Protein AF-A0A7W1RNP6-F1 (afdb_monomer_lite)

Structure (mmCIF, N/CA/C/O backbone):
data_AF-A0A7W1RNP6-F1
#
_entry.id   AF-A0A7W1RNP6-F1
#
loop_
_atom_site.group_PDB
_atom_site.id
_atom_site.type_symbol
_atom_site.label_atom_id
_atom_site.label_alt_id
_atom_site.label_comp_id
_atom_site.label_asym_id
_atom_site.label_entity_id
_atom_site.label_seq_id
_atom_site.pdbx_PDB_ins_code
_atom_site.Cartn_x
_atom_site.Cartn_y
_atom_site.Cartn_z
_atom_site.occupancy
_atom_site.B_iso_or_equiv
_atom_site.auth_seq_id
_atom_site.auth_comp_id
_atom_site.auth_asym_id
_atom_site.auth_atom_id
_atom_site.pdbx_PDB_model_num
ATOM 1 N N . MET A 1 1 ? -17.454 -8.194 -21.788 1.00 37.84 1 MET A N 1
ATOM 2 C CA . MET A 1 1 ? -17.244 -7.402 -20.558 1.00 37.84 1 MET A CA 1
ATOM 3 C C . MET A 1 1 ? -16.081 -8.044 -19.816 1.00 37.84 1 MET A C 1
ATOM 5 O O . MET A 1 1 ? -16.272 -9.092 -19.221 1.00 37.84 1 MET A O 1
ATOM 9 N N . PHE A 1 2 ? -14.859 -7.528 -19.970 1.00 42.50 2 PHE A N 1
ATOM 10 C CA . PHE A 1 2 ? -13.684 -8.095 -19.300 1.00 42.50 2 PHE A CA 1
ATOM 11 C C . PHE A 1 2 ? -13.660 -7.569 -17.864 1.00 42.50 2 PHE A C 1
ATOM 13 O O . PHE A 1 2 ? -13.292 -6.420 -17.634 1.00 42.50 2 PHE A O 1
ATOM 20 N N . GLY A 1 3 ? -14.131 -8.372 -16.909 1.00 48.88 3 GLY A N 1
ATOM 21 C CA . GLY A 1 3 ? -13.908 -8.084 -15.497 1.00 48.88 3 GLY A CA 1
ATOM 22 C C . GLY A 1 3 ? -12.411 -8.178 -15.238 1.00 48.88 3 GLY A C 1
ATOM 23 O O . GLY A 1 3 ? -11.835 -9.251 -15.390 1.00 48.88 3 GLY A O 1
ATOM 24 N N . GLN A 1 4 ? -11.761 -7.062 -14.916 1.00 58.94 4 GLN A N 1
ATOM 25 C CA . GLN A 1 4 ? -10.407 -7.126 -14.381 1.00 58.94 4 GLN A CA 1
ATOM 26 C C . GLN A 1 4 ? -10.512 -7.803 -13.012 1.00 58.94 4 GLN A C 1
ATOM 28 O O . GLN A 1 4 ? -11.094 -7.243 -12.085 1.00 58.94 4 GLN A O 1
ATOM 33 N N . TYR A 1 5 ? -10.046 -9.049 -12.923 1.00 60.84 5 TYR A N 1
ATOM 34 C CA . TYR A 1 5 ? -9.982 -9.785 -11.667 1.00 60.84 5 TYR A CA 1
ATOM 35 C C . TYR A 1 5 ? -8.860 -9.176 -10.830 1.00 60.84 5 TYR A C 1
ATOM 37 O O . TYR A 1 5 ? -7.705 -9.553 -10.988 1.00 60.84 5 TYR A O 1
ATOM 45 N N . TYR A 1 6 ? -9.199 -8.210 -9.980 1.00 68.69 6 TYR A N 1
ATOM 46 C CA . TYR A 1 6 ? -8.304 -7.800 -8.908 1.00 68.69 6 TYR A CA 1
ATOM 47 C C . TYR A 1 6 ? -8.307 -8.900 -7.845 1.00 68.69 6 TYR A C 1
ATOM 49 O O . TYR A 1 6 ? -9.360 -9.296 -7.340 1.00 68.69 6 TYR A O 1
ATOM 57 N N . SER A 1 7 ? -7.129 -9.412 -7.534 1.00 82.00 7 SER A N 1
ATOM 58 C CA . SER A 1 7 ? -6.870 -10.317 -6.426 1.00 82.00 7 SER A CA 1
ATOM 59 C C . SER A 1 7 ? -6.559 -9.517 -5.159 1.00 82.00 7 SER A C 1
ATOM 61 O O . SER A 1 7 ? -5.985 -8.430 -5.204 1.00 82.00 7 SER A O 1
ATOM 63 N N . GLY A 1 8 ? -7.003 -10.024 -4.009 1.00 88.06 8 GLY A N 1
ATOM 64 C CA . GLY A 1 8 ? -6.734 -9.403 -2.716 1.00 88.06 8 GLY A CA 1
ATOM 65 C C . GLY A 1 8 ? -5.469 -9.976 -2.088 1.00 88.06 8 GLY A C 1
ATOM 66 O O . GLY A 1 8 ? -5.385 -11.187 -1.889 1.00 88.06 8 GLY A O 1
ATOM 67 N N . HIS A 1 9 ? -4.520 -9.116 -1.725 1.00 91.38 9 HIS A N 1
ATOM 68 C CA . HIS A 1 9 ? -3.343 -9.474 -0.945 1.00 91.38 9 HIS A CA 1
ATOM 69 C C . HIS A 1 9 ? -3.438 -8.879 0.471 1.00 91.38 9 HIS A C 1
ATOM 71 O O . HIS A 1 9 ? -3.406 -7.653 0.621 1.00 91.38 9 HIS A O 1
ATOM 77 N N . PRO A 1 10 ? -3.585 -9.700 1.527 1.00 93.50 10 PRO A N 1
ATOM 78 C CA . PRO A 1 10 ? -3.621 -9.201 2.895 1.00 93.50 10 PRO A CA 1
ATOM 79 C C . PRO A 1 10 ? -2.241 -8.687 3.316 1.00 93.50 10 PRO A C 1
ATOM 81 O O . PRO A 1 10 ? -1.238 -9.377 3.172 1.00 93.50 10 PRO A O 1
ATOM 84 N N . MET A 1 11 ? -2.202 -7.486 3.883 1.00 94.94 11 MET A N 1
ATOM 85 C CA . MET A 1 11 ? -0.994 -6.845 4.390 1.00 94.94 11 MET A CA 1
ATOM 86 C C . MET A 1 11 ? -1.160 -6.503 5.870 1.00 94.94 11 MET A C 1
ATOM 88 O O . MET A 1 11 ? -2.149 -5.894 6.290 1.00 94.94 11 MET A O 1
ATOM 92 N N . VAL A 1 12 ? -0.168 -6.890 6.667 1.00 94.75 12 VAL A N 1
ATOM 93 C CA . VAL A 1 12 ? -0.117 -6.610 8.107 1.00 94.75 12 VAL A CA 1
ATOM 94 C C . VAL A 1 12 ? 0.480 -5.229 8.384 1.00 94.75 12 VAL A C 1
ATOM 96 O O . VAL A 1 12 ? 1.061 -4.599 7.498 1.00 94.75 12 VAL A O 1
ATOM 99 N N . ALA A 1 13 ? 0.351 -4.761 9.626 1.00 92.94 13 ALA A N 1
ATOM 100 C CA . ALA A 1 13 ? 0.855 -3.456 10.034 1.00 92.94 13 ALA A CA 1
ATOM 101 C C . ALA A 1 13 ? 2.350 -3.285 9.728 1.00 92.94 13 ALA A C 1
ATOM 103 O O . ALA A 1 13 ? 3.157 -4.149 10.069 1.00 92.94 13 ALA A O 1
ATOM 104 N N . ASN A 1 14 ? 2.707 -2.144 9.131 1.00 90.31 14 ASN A N 1
ATOM 105 C CA . ASN A 1 14 ? 4.087 -1.759 8.806 1.00 90.31 14 ASN A CA 1
ATOM 106 C C . ASN A 1 14 ? 4.836 -2.755 7.893 1.00 90.31 14 ASN A C 1
ATOM 108 O O . ASN A 1 14 ? 6.056 -2.892 7.986 1.00 90.31 14 ASN A O 1
ATOM 112 N N . SER A 1 15 ? 4.105 -3.484 7.046 1.00 94.62 15 SER A N 1
ATOM 113 C CA . SER A 1 15 ? 4.684 -4.428 6.086 1.00 94.62 15 SER A CA 1
ATOM 114 C C . SER A 1 15 ? 4.950 -3.789 4.726 1.00 94.62 15 SER A C 1
ATOM 116 O O . SER A 1 15 ? 4.394 -2.742 4.390 1.00 94.62 15 SER A O 1
ATOM 118 N N . ALA A 1 16 ? 5.788 -4.455 3.937 1.00 93.38 16 ALA A N 1
ATOM 119 C CA . ALA A 1 16 ? 5.984 -4.158 2.529 1.00 93.38 16 ALA A CA 1
ATOM 120 C C . ALA A 1 16 ? 5.604 -5.377 1.681 1.00 93.38 16 ALA A C 1
ATOM 122 O O . ALA A 1 16 ? 5.778 -6.518 2.116 1.00 93.38 16 ALA A O 1
ATOM 123 N N . TYR A 1 17 ? 5.086 -5.132 0.483 1.00 92.0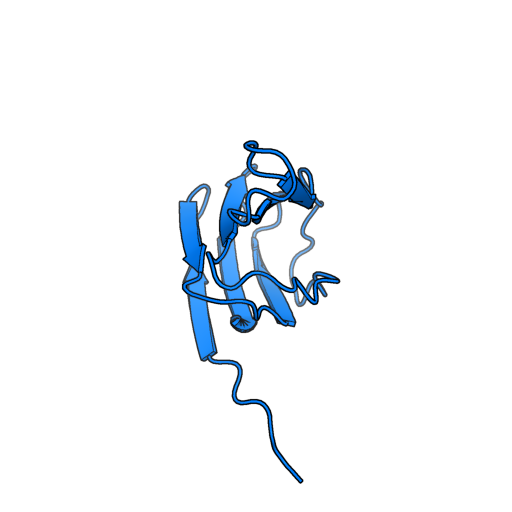0 17 TYR A N 1
ATOM 124 C CA . TYR A 1 17 ? 4.748 -6.159 -0.491 1.00 92.00 17 TYR A CA 1
ATOM 125 C C . TYR A 1 17 ? 5.165 -5.726 -1.893 1.00 92.00 17 TYR A C 1
ATOM 127 O O . TYR A 1 17 ? 4.874 -4.605 -2.309 1.00 92.00 17 TYR A O 1
ATOM 135 N N . HIS A 1 18 ? 5.801 -6.644 -2.617 1.00 89.81 18 HIS A N 1
ATOM 136 C CA . HIS A 1 18 ? 6.192 -6.443 -4.004 1.00 89.81 18 HIS A CA 1
ATOM 137 C C . HIS A 1 18 ? 5.089 -6.926 -4.951 1.00 89.81 18 HIS A C 1
ATOM 139 O O . HIS A 1 18 ? 4.732 -8.108 -4.953 1.00 89.81 18 HIS A O 1
ATOM 145 N N . ILE A 1 19 ? 4.577 -6.024 -5.785 1.00 85.19 19 ILE A N 1
ATOM 146 C CA . ILE A 1 19 ? 3.635 -6.334 -6.859 1.00 85.19 19 ILE A CA 1
ATOM 147 C C . ILE A 1 19 ? 4.434 -6.681 -8.114 1.00 85.19 19 ILE A C 1
ATOM 149 O O . ILE A 1 19 ? 5.067 -5.813 -8.712 1.00 85.19 19 ILE A O 1
ATOM 153 N N . ALA A 1 20 ? 4.328 -7.930 -8.569 1.00 77.12 20 ALA A N 1
ATOM 154 C CA . ALA A 1 20 ? 4.871 -8.357 -9.855 1.00 77.12 20 ALA A CA 1
ATOM 155 C C . ALA A 1 20 ? 3.940 -7.913 -11.005 1.00 77.12 20 ALA A C 1
ATOM 157 O O . ALA A 1 20 ? 3.133 -8.696 -11.512 1.00 77.12 20 ALA A O 1
ATOM 158 N N . GLY A 1 21 ? 4.012 -6.634 -11.386 1.00 71.56 21 GLY A N 1
ATOM 159 C CA . GLY A 1 21 ? 3.320 -6.076 -12.551 1.00 71.56 21 GLY A CA 1
ATOM 160 C C . GLY A 1 21 ? 2.704 -4.690 -12.341 1.00 71.56 21 GLY A C 1
ATOM 161 O O . GLY A 1 21 ? 2.836 -4.061 -11.299 1.00 71.56 21 GLY A O 1
ATOM 162 N N . SER A 1 22 ? 1.985 -4.226 -13.360 1.00 68.25 22 SER A N 1
ATOM 163 C CA . SER A 1 22 ? 1.520 -2.839 -13.522 1.00 68.25 22 SER A CA 1
ATOM 164 C C . SER A 1 22 ? 0.185 -2.496 -12.847 1.00 68.25 22 SER A C 1
ATOM 166 O O . SER A 1 22 ? -0.393 -1.443 -13.125 1.00 68.25 22 SER A O 1
ATOM 168 N N . ARG A 1 23 ? -0.382 -3.384 -12.022 1.00 72.88 23 ARG A N 1
ATOM 169 C CA . ARG A 1 23 ? -1.802 -3.292 -11.642 1.00 72.88 23 ARG A CA 1
ATOM 170 C C . ARG A 1 23 ? -1.981 -3.211 -10.137 1.00 72.88 23 ARG A C 1
ATOM 172 O O . ARG A 1 23 ? -1.664 -4.152 -9.423 1.00 72.88 23 ARG A O 1
ATOM 179 N N . MET A 1 24 ? -2.572 -2.110 -9.684 1.00 78.88 24 MET A N 1
ATOM 180 C CA . MET A 1 24 ? -3.261 -2.040 -8.401 1.00 78.88 24 MET A CA 1
ATOM 181 C C . MET A 1 24 ? -4.529 -1.199 -8.540 1.00 78.88 24 MET A C 1
ATOM 183 O O . MET A 1 24 ? -4.563 -0.226 -9.292 1.00 78.88 24 MET A O 1
ATOM 187 N N . SER A 1 25 ? -5.593 -1.564 -7.828 1.00 80.56 25 SER A N 1
ATOM 188 C CA . SER A 1 25 ? -6.848 -0.797 -7.820 1.00 80.56 25 SER A CA 1
ATOM 189 C C . SER A 1 25 ? -6.981 0.122 -6.608 1.00 80.56 25 SER A C 1
AT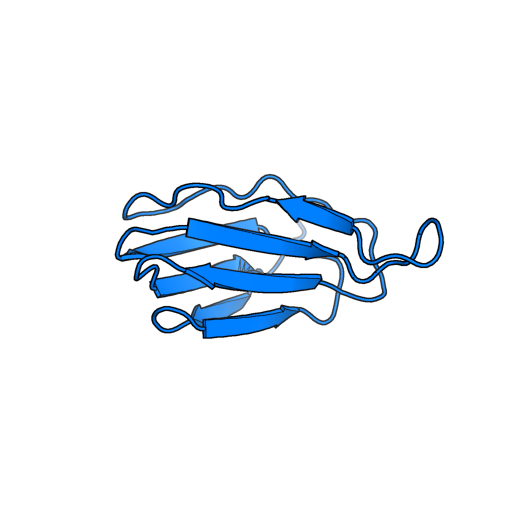OM 191 O O . SER A 1 25 ? -7.740 1.095 -6.655 1.00 80.56 25 SER A O 1
ATOM 193 N N . GLY A 1 26 ? -6.343 -0.225 -5.492 1.00 87.69 26 GLY A N 1
ATOM 194 C CA . GLY A 1 26 ? -6.560 0.446 -4.216 1.00 87.69 26 GLY A CA 1
ATOM 195 C C . GLY A 1 26 ? -6.190 -0.414 -3.017 1.00 87.69 26 GLY A C 1
ATOM 196 O O . GLY A 1 26 ? -5.676 -1.523 -3.159 1.00 87.69 26 GLY A O 1
ATOM 197 N N . PHE A 1 27 ? -6.481 0.116 -1.833 1.00 91.31 27 PHE A N 1
ATOM 198 C CA . PHE A 1 27 ? -6.200 -0.536 -0.561 1.00 91.31 27 PHE A CA 1
ATOM 199 C C . PHE A 1 27 ? -7.410 -0.435 0.369 1.00 91.31 27 PHE A C 1
ATOM 201 O O . PHE A 1 27 ? -7.911 0.654 0.656 1.00 91.31 27 PHE A O 1
ATOM 208 N N . LEU A 1 28 ? -7.889 -1.581 0.843 1.00 93.31 28 LEU A N 1
ATOM 209 C CA . LEU A 1 28 ? -8.927 -1.677 1.860 1.00 93.31 28 LEU A CA 1
ATOM 210 C C . LEU A 1 28 ? -8.262 -1.685 3.237 1.00 93.31 28 LEU A C 1
ATOM 212 O O . LEU A 1 28 ? -7.825 -2.734 3.706 1.00 93.31 28 LEU A O 1
ATOM 216 N N . ALA A 1 29 ? -8.174 -0.522 3.875 1.00 93.62 29 ALA A N 1
ATOM 217 C CA . ALA A 1 29 ? -7.537 -0.386 5.175 1.00 93.62 29 ALA A CA 1
ATOM 218 C C . ALA A 1 29 ? -8.478 -0.845 6.295 1.00 93.62 29 ALA A C 1
ATOM 220 O O . ALA A 1 29 ? -9.588 -0.332 6.441 1.00 93.62 29 ALA A O 1
ATOM 221 N N . THR A 1 30 ? -8.015 -1.781 7.119 1.00 94.81 30 THR A N 1
ATOM 222 C CA . THR A 1 30 ? -8.657 -2.145 8.391 1.00 94.81 30 THR A CA 1
ATOM 223 C C . THR A 1 30 ? -8.131 -1.294 9.543 1.00 94.81 30 THR A C 1
ATOM 225 O O . THR A 1 30 ? -8.830 -1.106 10.534 1.00 94.81 30 THR A O 1
ATOM 228 N N . VAL A 1 31 ? -6.911 -0.764 9.411 1.00 95.12 31 VAL A N 1
ATOM 229 C CA . VAL A 1 31 ? -6.281 0.156 10.366 1.00 95.12 31 VAL A CA 1
ATOM 230 C C . VAL A 1 31 ? -5.732 1.353 9.597 1.00 95.12 31 VAL A C 1
ATOM 232 O O . VAL A 1 31 ? -5.136 1.185 8.532 1.00 95.12 31 VAL A O 1
ATOM 235 N N . ALA A 1 32 ? -5.960 2.555 10.126 1.00 94.44 32 ALA A N 1
ATOM 236 C CA . ALA A 1 32 ? -5.451 3.791 9.546 1.00 94.44 32 ALA A CA 1
ATOM 237 C C . ALA A 1 32 ? -3.919 3.880 9.650 1.00 94.44 32 ALA A C 1
ATOM 239 O O . ALA A 1 32 ? -3.298 3.246 10.499 1.00 94.44 32 ALA A O 1
ATOM 240 N N . GLY A 1 33 ? -3.319 4.694 8.790 1.00 94.31 33 GLY A N 1
ATOM 241 C CA . GLY A 1 33 ? -1.877 4.924 8.764 1.00 94.31 33 GLY A CA 1
ATOM 242 C C . GLY A 1 33 ? -1.486 5.557 7.440 1.00 94.31 33 GLY A C 1
ATOM 243 O O . GLY A 1 33 ? -2.205 6.423 6.945 1.00 94.31 33 GLY A O 1
ATOM 244 N N . THR A 1 34 ? -0.381 5.123 6.845 1.00 94.94 34 THR A N 1
ATOM 245 C CA . THR A 1 34 ? 0.055 5.608 5.534 1.00 94.94 34 THR A CA 1
ATOM 246 C C . THR A 1 34 ? 0.452 4.471 4.607 1.00 94.94 34 THR A C 1
ATOM 248 O O . THR A 1 34 ? 0.838 3.388 5.050 1.00 94.94 34 THR A O 1
ATOM 251 N N . ILE A 1 35 ? 0.356 4.738 3.307 1.00 92.44 35 ILE A N 1
ATOM 252 C CA . ILE A 1 35 ? 0.874 3.880 2.247 1.00 92.44 35 ILE A CA 1
ATOM 253 C C . ILE A 1 35 ? 1.842 4.669 1.372 1.00 92.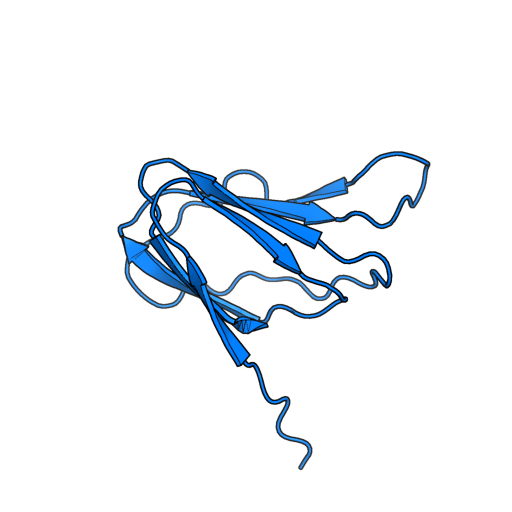44 35 ILE A C 1
ATOM 255 O O . ILE A 1 35 ? 1.562 5.797 0.967 1.00 92.44 35 ILE A O 1
ATOM 259 N N . THR A 1 36 ? 2.975 4.063 1.068 1.00 91.94 36 THR A N 1
ATOM 260 C CA . THR A 1 36 ? 3.927 4.534 0.068 1.00 91.94 36 THR A CA 1
ATOM 261 C C . THR A 1 36 ? 3.970 3.489 -1.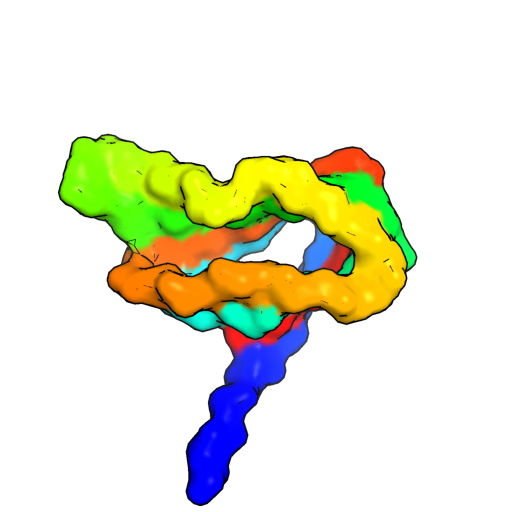028 1.00 91.94 36 THR A C 1
ATOM 263 O O . THR A 1 36 ? 3.983 2.294 -0.741 1.00 91.94 36 THR A O 1
ATOM 266 N N . VAL A 1 37 ? 3.965 3.930 -2.278 1.00 88.25 37 VAL A N 1
ATOM 267 C CA . VAL A 1 37 ? 4.179 3.045 -3.416 1.00 88.25 37 VAL A CA 1
ATOM 268 C C . VAL A 1 37 ? 5.367 3.570 -4.198 1.00 88.25 37 VAL A C 1
ATOM 270 O O . VAL A 1 37 ? 5.445 4.769 -4.484 1.00 88.25 37 VAL A O 1
ATOM 273 N N . THR A 1 38 ? 6.276 2.665 -4.525 1.00 87.12 38 THR A N 1
ATOM 274 C CA . THR A 1 38 ? 7.508 2.938 -5.257 1.00 87.12 38 THR A CA 1
ATOM 275 C C . THR A 1 38 ? 7.507 2.090 -6.520 1.00 87.12 38 THR A C 1
ATOM 277 O O . THR A 1 38 ? 7.377 0.874 -6.438 1.00 87.12 38 THR A O 1
ATOM 280 N N . ASP A 1 39 ? 7.620 2.725 -7.683 1.00 81.81 39 ASP A N 1
ATOM 281 C CA . ASP A 1 39 ? 7.719 2.066 -8.984 1.00 81.81 39 ASP A CA 1
ATOM 282 C C . ASP A 1 39 ? 9.159 1.610 -9.190 1.00 81.81 39 ASP A C 1
ATOM 284 O O . ASP A 1 39 ? 10.101 2.343 -8.877 1.00 81.81 39 ASP A O 1
ATOM 288 N N . HIS A 1 40 ? 9.323 0.399 -9.706 1.00 77.94 40 HIS A N 1
ATOM 289 C CA . HIS A 1 40 ? 10.623 -0.176 -10.015 1.00 77.94 40 HIS A CA 1
ATOM 290 C C . HIS A 1 40 ? 10.988 -0.024 -11.494 1.00 77.94 40 HIS A C 1
ATOM 292 O O . HIS A 1 40 ? 12.056 -0.486 -11.887 1.00 77.94 40 HIS A O 1
ATOM 298 N N . GLU A 1 41 ? 10.153 0.621 -12.316 1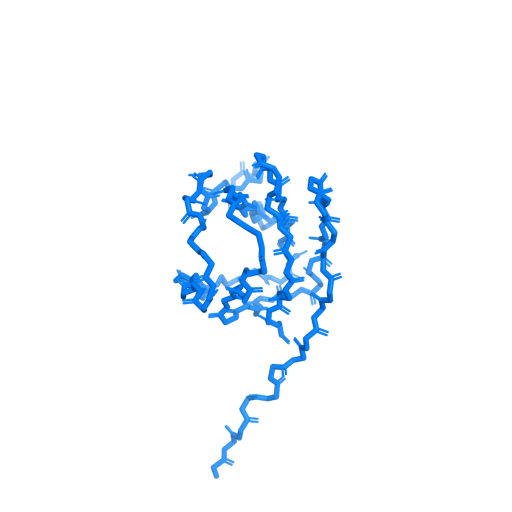.00 71.88 41 GLU A N 1
ATOM 299 C CA . GLU A 1 41 ? 10.526 0.968 -13.687 1.00 71.88 41 GLU A CA 1
ATOM 300 C C . GLU A 1 41 ? 11.572 2.097 -13.667 1.00 71.88 41 GLU A C 1
ATOM 302 O O . GLU A 1 41 ? 11.283 3.216 -13.227 1.00 71.88 41 GLU A O 1
ATOM 307 N N . PRO A 1 42 ? 12.804 1.846 -14.137 1.00 58.03 42 PRO A N 1
ATOM 308 C CA . PRO A 1 42 ? 13.831 2.864 -14.172 1.00 58.03 42 PRO A CA 1
ATOM 309 C C . PRO A 1 42 ? 13.603 3.729 -15.411 1.00 58.03 42 PRO A C 1
ATOM 311 O O . PRO A 1 42 ? 14.222 3.499 -16.446 1.00 58.03 42 PRO A O 1
ATOM 314 N N . THR A 1 43 ? 12.749 4.751 -15.333 1.00 57.81 43 THR A N 1
ATOM 315 C CA . THR A 1 43 ? 12.647 5.714 -16.445 1.00 57.81 43 THR A CA 1
ATOM 316 C C . THR A 1 43 ? 13.949 6.497 -16.648 1.00 57.81 43 THR A C 1
ATOM 318 O O . THR A 1 43 ? 14.209 6.907 -17.768 1.00 57.81 43 THR A O 1
ATOM 321 N N . ASP A 1 44 ? 14.794 6.617 -15.610 1.00 53.75 44 ASP A N 1
ATOM 322 C CA . ASP A 1 44 ? 16.127 7.258 -15.653 1.00 53.75 44 ASP A CA 1
ATOM 323 C C . ASP A 1 44 ? 17.142 6.621 -14.665 1.00 53.75 44 ASP A C 1
ATOM 325 O O . ASP A 1 44 ? 18.021 7.282 -14.112 1.00 53.75 44 ASP A O 1
ATOM 329 N N . GLY A 1 45 ? 17.024 5.316 -14.384 1.00 51.69 45 GLY A N 1
ATOM 330 C CA . GLY A 1 45 ? 17.942 4.616 -13.465 1.00 51.69 45 GLY A CA 1
ATOM 331 C C . GLY A 1 45 ? 17.678 4.849 -11.970 1.00 51.69 45 GLY A C 1
ATOM 332 O O . GLY A 1 45 ? 18.551 4.584 -11.146 1.00 51.69 45 GLY A O 1
ATOM 333 N N . SER A 1 46 ? 16.488 5.333 -11.601 1.00 55.25 46 SER A N 1
ATOM 334 C CA . SER A 1 46 ? 16.024 5.453 -10.211 1.00 55.25 46 SER A CA 1
ATOM 335 C C . SER A 1 46 ? 14.580 4.969 -10.080 1.00 55.25 46 SER A C 1
ATOM 337 O O . SER A 1 46 ? 13.755 5.284 -10.933 1.00 55.25 46 SER A O 1
ATOM 339 N N . ASN A 1 47 ? 14.281 4.238 -9.002 1.00 65.81 47 ASN A N 1
ATOM 340 C CA . ASN A 1 47 ? 12.917 3.845 -8.640 1.00 65.81 47 ASN A CA 1
ATOM 341 C C . ASN A 1 47 ? 12.096 5.108 -8.319 1.00 65.81 47 ASN A C 1
ATOM 343 O O . ASN A 1 47 ? 12.502 5.911 -7.473 1.00 65.81 47 ASN A O 1
ATOM 347 N N . ALA A 1 48 ? 10.957 5.307 -8.983 1.00 76.44 48 ALA A N 1
ATOM 348 C CA . ALA A 1 48 ? 10.139 6.505 -8.811 1.00 76.44 48 ALA A CA 1
ATOM 349 C C . ALA A 1 48 ? 9.116 6.313 -7.683 1.00 76.44 48 ALA A C 1
ATOM 351 O O . ALA A 1 48 ? 8.290 5.407 -7.729 1.00 76.44 48 ALA A O 1
ATOM 352 N N . ILE A 1 49 ? 9.111 7.184 -6.670 1.00 77.69 49 ILE A N 1
ATOM 353 C CA . ILE A 1 49 ? 8.017 7.201 -5.687 1.00 77.69 49 ILE A CA 1
ATOM 354 C C . ILE A 1 49 ? 6.780 7.794 -6.365 1.00 77.69 49 ILE A C 1
ATOM 356 O O . ILE A 1 49 ? 6.722 8.985 -6.662 1.00 77.69 49 ILE A O 1
ATOM 360 N N . ILE A 1 50 ? 5.786 6.945 -6.589 1.00 81.56 50 ILE A N 1
ATOM 361 C CA . ILE A 1 50 ? 4.527 7.257 -7.283 1.00 81.56 50 ILE A CA 1
ATOM 362 C C . ILE A 1 50 ? 3.408 7.605 -6.301 1.00 81.56 50 ILE A C 1
ATOM 364 O O . ILE A 1 50 ? 2.514 8.384 -6.625 1.00 81.56 50 ILE A O 1
ATOM 368 N N . VAL A 1 51 ? 3.487 7.091 -5.071 1.00 85.38 51 VAL A N 1
ATOM 369 C CA . VAL A 1 51 ? 2.687 7.568 -3.941 1.00 85.38 51 VAL A CA 1
ATOM 370 C C . VAL A 1 51 ? 3.584 7.733 -2.736 1.00 85.38 51 VAL A C 1
ATOM 372 O O . VAL A 1 51 ? 4.218 6.781 -2.297 1.00 85.38 51 VAL A O 1
ATOM 375 N N . ASN A 1 52 ? 3.602 8.937 -2.175 1.00 89.38 52 ASN A N 1
ATOM 376 C CA . ASN A 1 52 ? 4.423 9.259 -1.021 1.00 89.38 52 ASN A CA 1
ATOM 377 C C . ASN A 1 52 ? 3.558 9.408 0.235 1.00 89.38 52 ASN A C 1
ATOM 379 O O . ASN A 1 52 ? 2.854 10.409 0.370 1.00 89.38 52 ASN A O 1
ATOM 383 N N . ALA A 1 53 ? 3.627 8.423 1.136 1.00 90.56 53 ALA A N 1
ATOM 384 C CA . ALA A 1 53 ? 3.000 8.444 2.458 1.00 90.56 53 ALA A CA 1
ATOM 385 C C . ALA A 1 53 ? 1.530 8.916 2.460 1.00 90.56 53 ALA A C 1
ATOM 387 O O . ALA A 1 53 ? 1.121 9.704 3.315 1.00 90.56 53 ALA A O 1
ATOM 388 N N . LEU A 1 54 ? 0.727 8.427 1.510 1.00 91.44 54 LEU A N 1
ATOM 389 C CA . LEU A 1 54 ? -0.693 8.755 1.413 1.00 91.44 54 LEU A CA 1
ATOM 390 C C . LEU A 1 54 ? -1.410 8.298 2.690 1.00 91.44 54 LEU A C 1
ATOM 392 O O . LEU A 1 54 ? -1.346 7.109 3.016 1.00 91.44 54 LEU A O 1
ATOM 396 N N . PRO A 1 55 ? -2.111 9.197 3.400 1.00 92.94 55 PRO A N 1
ATOM 397 C CA . PRO A 1 55 ? -2.909 8.816 4.552 1.00 92.94 55 PRO A CA 1
ATOM 398 C C . PRO A 1 55 ? -4.015 7.839 4.155 1.00 92.94 55 PRO A C 1
ATOM 400 O O . PRO A 1 55 ? -4.793 8.098 3.237 1.00 92.94 55 PRO A O 1
ATOM 403 N N . LEU A 1 56 ? -4.092 6.726 4.876 1.00 91.62 56 LEU A N 1
ATOM 404 C CA . LEU A 1 56 ? -5.155 5.742 4.760 1.00 91.62 56 LEU A CA 1
ATOM 405 C C . LEU A 1 56 ? -6.164 5.956 5.885 1.00 91.62 56 LEU A C 1
ATOM 407 O O . LEU A 1 56 ? -5.813 5.876 7.064 1.00 91.62 56 LEU A O 1
ATOM 411 N N . ALA A 1 57 ? -7.424 6.181 5.520 1.00 92.81 57 ALA A N 1
ATOM 412 C CA . ALA A 1 57 ? -8.544 6.093 6.451 1.00 92.81 57 ALA A CA 1
ATOM 413 C C . ALA A 1 57 ? -9.075 4.655 6.482 1.00 92.81 57 ALA A C 1
ATOM 415 O O . ALA A 1 57 ? -8.934 3.924 5.506 1.00 92.81 57 ALA A O 1
ATOM 416 N N . VAL A 1 58 ? -9.715 4.234 7.573 1.00 92.81 58 VAL A N 1
ATOM 417 C CA . VAL A 1 58 ? -10.376 2.918 7.608 1.00 92.81 58 VAL A CA 1
ATOM 418 C C . VAL A 1 58 ? -11.439 2.849 6.508 1.00 92.81 58 VAL A C 1
ATOM 420 O O . VAL A 1 58 ? -12.248 3.764 6.360 1.00 92.81 58 VAL A O 1
ATOM 423 N N . GLY A 1 59 ? -11.435 1.758 5.744 1.00 91.31 59 GLY A N 1
ATOM 424 C CA . GLY A 1 59 ? -12.290 1.566 4.577 1.00 91.31 59 GLY A CA 1
ATOM 425 C C . GLY A 1 59 ? -11.512 1.531 3.263 1.00 91.31 59 GLY A C 1
ATOM 426 O O . GLY A 1 59 ? -10.296 1.329 3.224 1.00 91.31 59 GLY A O 1
ATOM 427 N N . PHE A 1 60 ? -12.241 1.647 2.153 1.00 89.31 60 PHE A N 1
ATOM 428 C CA . PHE A 1 60 ? -11.643 1.578 0.826 1.00 89.31 60 PHE A CA 1
ATOM 429 C C . PHE A 1 60 ? -10.979 2.906 0.463 1.00 89.31 60 PHE A C 1
ATOM 431 O O . PHE A 1 60 ? -11.652 3.917 0.268 1.00 89.31 60 PHE A O 1
ATOM 438 N N . ASN A 1 61 ? -9.657 2.879 0.323 1.00 88.88 61 ASN A N 1
ATOM 439 C CA . ASN A 1 61 ? -8.878 3.995 -0.184 1.00 88.88 61 ASN A CA 1
ATOM 440 C C . ASN A 1 61 ? -8.550 3.706 -1.642 1.00 88.88 61 ASN A C 1
ATOM 442 O O . ASN A 1 61 ? -7.833 2.752 -1.971 1.00 88.88 61 ASN A O 1
ATOM 446 N N . ARG A 1 62 ? -9.086 4.539 -2.533 1.00 83.94 62 ARG A N 1
ATOM 447 C CA . ARG A 1 62 ? -8.731 4.472 -3.943 1.00 83.94 62 ARG A CA 1
ATOM 448 C C . ARG A 1 62 ? -7.316 5.003 -4.097 1.00 83.94 62 ARG A C 1
ATOM 450 O O . ARG A 1 62 ? -7.068 6.180 -3.853 1.00 83.94 62 ARG A O 1
ATOM 457 N N . ILE A 1 63 ? -6.413 4.135 -4.526 1.00 78.00 63 ILE A N 1
ATOM 458 C CA . ILE A 1 63 ? -5.044 4.521 -4.831 1.00 78.00 63 ILE A CA 1
ATOM 459 C C . ILE A 1 63 ? -4.986 4.764 -6.345 1.00 78.00 63 ILE A C 1
ATOM 461 O O . ILE A 1 63 ? -5.294 3.857 -7.119 1.00 78.00 63 ILE A O 1
ATOM 465 N N . PRO A 1 64 ? -4.719 6.000 -6.788 1.00 64.69 64 PRO A N 1
ATOM 466 C CA . PRO A 1 64 ? -4.946 6.398 -8.171 1.00 64.69 64 PRO A CA 1
ATOM 467 C C . PRO A 1 64 ? -3.787 5.965 -9.064 1.00 64.69 64 PRO A C 1
ATOM 469 O O . PRO A 1 64 ? -2.940 6.795 -9.339 1.00 64.69 64 PRO A O 1
ATOM 472 N N . LEU A 1 65 ? -3.682 4.705 -9.493 1.00 62.38 65 LEU A N 1
ATOM 473 C CA . LEU A 1 65 ? -2.407 4.270 -10.066 1.00 62.38 65 LEU A CA 1
ATOM 474 C C . LEU A 1 65 ? -2.509 3.223 -11.191 1.00 62.38 65 LEU A C 1
ATOM 476 O O . LEU A 1 65 ? -2.446 2.015 -10.981 1.00 62.38 65 LEU A O 1
ATOM 480 N N . LEU A 1 66 ? -2.618 3.727 -12.422 1.00 54.72 66 LEU A N 1
ATOM 481 C CA . LEU A 1 66 ? -2.148 3.022 -13.614 1.00 54.72 66 LEU A CA 1
ATOM 482 C C . LEU A 1 66 ? -0.642 3.287 -13.722 1.00 54.72 66 LEU A C 1
ATOM 484 O O . LEU A 1 66 ? -0.248 4.349 -14.197 1.00 54.72 66 LEU A O 1
ATOM 488 N N . PHE A 1 67 ? 0.193 2.356 -13.273 1.00 62.62 67 PHE A N 1
ATOM 489 C CA . PHE A 1 67 ? 1.625 2.399 -13.578 1.00 62.62 67 PHE A CA 1
ATOM 490 C C . PHE A 1 67 ? 1.849 1.643 -14.872 1.00 62.62 67 PHE A C 1
ATOM 492 O O . PHE A 1 67 ? 1.384 0.515 -15.012 1.00 62.62 67 PHE A O 1
ATOM 499 N N . GLN A 1 68 ? 2.584 2.212 -15.817 1.00 54.94 68 GLN A N 1
ATOM 500 C CA . GLN A 1 68 ? 2.987 1.493 -17.028 1.00 54.94 68 GLN A CA 1
ATOM 501 C C . GLN A 1 68 ? 4.290 0.716 -16.793 1.00 54.94 68 GLN A C 1
ATOM 503 O O . GLN A 1 68 ? 5.170 0.719 -17.642 1.00 54.94 68 GLN A O 1
ATOM 508 N N . SER A 1 69 ? 4.415 0.074 -15.630 1.00 61.28 69 SER A N 1
ATOM 509 C CA . SER A 1 69 ? 5.634 -0.612 -15.203 1.00 61.28 69 SER A CA 1
ATOM 510 C C . SER A 1 69 ? 5.530 -2.110 -15.440 1.00 61.28 69 SER A C 1
ATOM 512 O O . SER A 1 69 ? 4.633 -2.784 -14.922 1.00 61.28 69 SER A O 1
ATOM 514 N N . THR A 1 70 ? 6.445 -2.646 -16.241 1.00 66.31 70 THR A N 1
ATOM 515 C CA . THR A 1 70 ? 6.631 -4.100 -16.356 1.00 66.31 70 THR A CA 1
ATOM 516 C C . THR A 1 70 ? 7.487 -4.652 -15.221 1.00 66.31 70 THR A C 1
ATOM 518 O O . THR A 1 70 ? 7.394 -5.844 -14.929 1.00 66.31 70 THR A O 1
ATOM 521 N N . ALA A 1 71 ? 8.276 -3.792 -14.568 1.00 75.81 71 ALA A N 1
ATOM 522 C CA . ALA A 1 71 ? 9.145 -4.138 -13.448 1.00 75.81 71 ALA A CA 1
ATOM 523 C C . ALA A 1 71 ? 8.399 -4.316 -12.112 1.00 75.81 71 ALA A C 1
ATOM 525 O O . ALA A 1 71 ? 8.914 -4.978 -11.211 1.00 75.81 71 ALA A O 1
ATOM 526 N N . GLY A 1 72 ? 7.183 -3.775 -11.991 1.00 81.56 72 GLY A N 1
ATOM 527 C CA . GLY A 1 72 ? 6.370 -3.877 -10.782 1.00 81.56 72 GLY A CA 1
ATOM 528 C C . GLY A 1 72 ? 6.561 -2.709 -9.817 1.00 81.56 72 GLY A C 1
ATOM 529 O O . GLY A 1 72 ? 7.183 -1.701 -10.148 1.00 81.56 72 GLY A O 1
ATOM 530 N N . ALA A 1 73 ? 5.994 -2.835 -8.618 1.00 85.56 73 ALA A N 1
ATOM 531 C CA . ALA A 1 73 ? 6.038 -1.784 -7.605 1.00 85.56 73 ALA A CA 1
ATOM 532 C C . ALA A 1 73 ? 6.082 -2.357 -6.187 1.00 85.56 73 ALA A C 1
ATOM 534 O O . ALA A 1 73 ? 5.418 -3.352 -5.890 1.00 85.56 73 ALA A O 1
ATOM 535 N N . ASP A 1 74 ? 6.805 -1.685 -5.297 1.00 89.31 74 ASP A N 1
ATOM 536 C CA . ASP A 1 74 ? 6.798 -1.979 -3.869 1.00 89.31 74 ASP A CA 1
ATOM 537 C C . ASP A 1 74 ? 5.759 -1.109 -3.166 1.00 89.31 74 ASP A C 1
ATOM 539 O O . ASP A 1 74 ? 5.778 0.121 -3.246 1.00 89.31 74 ASP A O 1
ATOM 543 N N . VAL A 1 75 ? 4.846 -1.762 -2.451 1.00 90.62 75 VAL A N 1
ATOM 544 C CA . VAL A 1 75 ? 3.860 -1.124 -1.582 1.00 90.62 75 VAL A CA 1
ATOM 545 C C . VAL A 1 75 ? 4.331 -1.262 -0.149 1.00 90.62 75 VAL A C 1
ATOM 547 O O . VAL A 1 75 ? 4.469 -2.372 0.354 1.00 90.62 75 VAL A O 1
ATOM 550 N N . GLN A 1 76 ? 4.521 -0.142 0.531 1.00 94.38 76 GLN A N 1
ATOM 551 C CA . GLN A 1 76 ? 4.921 -0.097 1.927 1.00 94.38 76 GLN A CA 1
ATOM 552 C C . GLN A 1 76 ? 3.834 0.556 2.772 1.00 94.38 76 GLN A C 1
ATOM 554 O O . GLN A 1 76 ? 3.364 1.651 2.473 1.00 94.38 76 GLN A O 1
ATOM 559 N N . LEU A 1 77 ? 3.467 -0.105 3.863 1.00 94.31 77 LEU A N 1
ATOM 560 C CA . LEU A 1 77 ? 2.584 0.430 4.888 1.00 94.31 77 LEU A CA 1
ATOM 561 C C . LEU A 1 77 ? 3.407 1.004 6.040 1.00 94.31 77 LEU A C 1
ATOM 563 O O . LEU A 1 77 ? 4.464 0.479 6.390 1.00 94.31 77 LEU A O 1
ATOM 567 N N . ALA A 1 78 ? 2.910 2.071 6.655 1.00 94.62 78 ALA A N 1
ATOM 568 C CA . ALA A 1 78 ? 3.500 2.666 7.847 1.00 94.62 78 ALA A CA 1
ATOM 569 C C . ALA A 1 78 ? 2.424 3.288 8.750 1.00 94.62 78 ALA A C 1
ATOM 571 O O . ALA A 1 78 ? 1.234 3.311 8.425 1.00 94.62 78 ALA A O 1
ATOM 572 N N . GLY A 1 79 ? 2.834 3.750 9.935 1.00 91.69 79 GLY A N 1
ATOM 573 C CA . GLY A 1 79 ? 1.930 4.391 10.895 1.00 91.69 79 GLY A CA 1
ATOM 574 C C . GLY A 1 79 ? 0.847 3.459 11.446 1.00 91.69 79 GLY A C 1
ATOM 575 O O . GLY A 1 79 ? -0.190 3.943 11.884 1.00 91.69 79 GLY A O 1
ATOM 576 N N . GLY A 1 80 ? 1.067 2.138 11.403 1.00 89.56 80 GLY A N 1
ATOM 577 C CA . GLY A 1 80 ? 0.090 1.136 11.840 1.00 89.56 80 GLY A CA 1
ATOM 578 C C . GLY A 1 80 ? -0.906 0.685 10.768 1.00 89.56 80 GLY A C 1
ATOM 579 O O . GLY A 1 80 ? -1.746 -0.161 11.071 1.00 89.56 80 GLY A O 1
ATOM 580 N N . ALA A 1 81 ? -0.798 1.177 9.527 1.00 92.12 81 ALA A N 1
ATOM 581 C CA . ALA A 1 81 ? -1.692 0.777 8.443 1.00 92.12 81 ALA A CA 1
ATOM 582 C C . ALA A 1 81 ? -1.647 -0.735 8.187 1.00 92.12 81 ALA A C 1
ATOM 584 O O . ALA A 1 81 ? -0.574 -1.302 7.996 1.00 92.12 81 ALA A O 1
ATOM 585 N N . ALA A 1 82 ? -2.821 -1.365 8.135 1.00 94.12 82 ALA A N 1
ATOM 586 C CA . ALA A 1 82 ? -3.022 -2.778 7.817 1.00 94.12 82 ALA A CA 1
ATOM 587 C C . ALA A 1 82 ? -4.312 -2.934 7.005 1.00 94.12 82 ALA A C 1
ATOM 589 O O . ALA A 1 82 ? -5.213 -2.094 7.113 1.00 94.12 82 ALA A O 1
ATOM 590 N N . GLY A 1 83 ? -4.417 -3.982 6.189 1.00 94.31 83 GLY A N 1
ATOM 591 C CA . GLY A 1 83 ? -5.569 -4.140 5.308 1.00 94.31 83 GLY A CA 1
ATOM 592 C C . GLY A 1 83 ? -5.362 -5.118 4.163 1.00 94.31 83 GLY A C 1
ATOM 593 O O . GLY A 1 83 ? -4.569 -6.047 4.254 1.00 94.31 83 GLY A O 1
ATOM 594 N N . THR A 1 84 ? 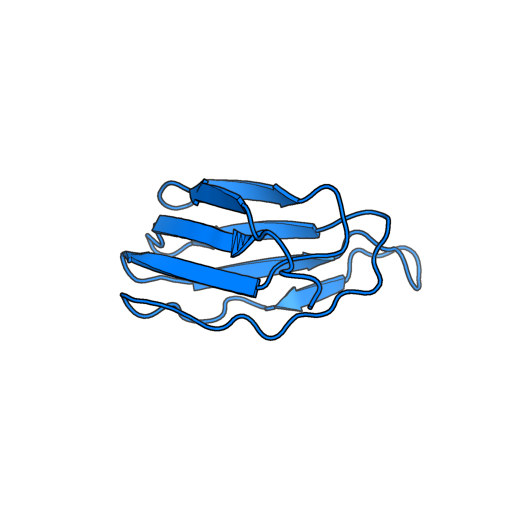-6.110 -4.926 3.080 1.00 93.50 84 THR A N 1
ATOM 595 C CA . THR A 1 84 ? -6.006 -5.734 1.858 1.00 93.50 84 THR A CA 1
ATOM 596 C C . THR A 1 84 ? -5.678 -4.845 0.669 1.00 93.50 84 THR A C 1
ATOM 598 O O . THR A 1 84 ? -6.433 -3.933 0.332 1.00 93.50 84 THR A O 1
ATOM 601 N N . LEU A 1 85 ? -4.562 -5.135 0.017 1.00 90.19 85 LEU A N 1
ATOM 602 C CA . LEU A 1 85 ? -4.163 -4.544 -1.248 1.00 90.19 85 LEU A CA 1
ATOM 603 C C . LEU A 1 85 ? -4.914 -5.236 -2.395 1.00 90.19 85 LEU A C 1
ATOM 605 O O . LEU A 1 85 ? -5.018 -6.459 -2.406 1.00 90.19 85 LEU A O 1
ATOM 609 N N . LEU A 1 86 ? -5.448 -4.471 -3.346 1.00 88.06 86 LEU A N 1
ATOM 610 C CA . LEU A 1 86 ? -6.145 -5.007 -4.520 1.00 88.06 86 LEU A CA 1
ATOM 611 C C . LEU A 1 86 ? -5.243 -4.887 -5.756 1.00 88.06 86 LEU A C 1
ATOM 613 O O . LEU A 1 86 ? -4.958 -3.760 -6.170 1.00 88.06 86 LEU A O 1
ATOM 617 N N . ILE A 1 87 ? -4.829 -6.021 -6.332 1.00 83.38 87 ILE A N 1
ATOM 618 C CA . ILE A 1 87 ? -3.858 -6.146 -7.444 1.00 83.38 87 ILE A CA 1
ATOM 619 C C . ILE A 1 87 ? -4.386 -6.993 -8.596 1.00 83.38 87 ILE A C 1
ATOM 621 O O . ILE A 1 87 ? -4.923 -8.092 -8.329 1.00 83.38 87 ILE A O 1
#

Secondary structure (DSSP, 8-state):
-----PPEEEE-TT-EEEESSSB--EEEEEE-EEEEEEE---SSSS-EEEEEEEEEPSEEE----B---SS-EEEEEETT-EEEEE-

Radius of gyration: 12.44 Å; chains: 1; bounding box: 35×20×32 Å

Foldseek 3Di:
DDDPDWDKDWFFFFDKDWFQAQDWFWWQWQDWWFKWKWAPPPPPDDTHTPGDGHTDDHGTDGDPGRGPGNRTMMMGTHPRTTGITTD

pLDDT: mean 81.23, std 14.53, range [37.84, 95.12]

Sequence (87 aa):
MFGQYYSGHPMVANSAYHIAGSRMSGFLATVAGTITVTDHEPTDGSNAIIVNALPLAVGFNRIPLLFQSTAGADVQLAGGAAGTLLI